Protein AF-A0A0F3M6V3-F1 (afdb_monomer)

Solvent-accessible surface area (backbone atoms only — not comparable to full-atom values): 5380 Å² total; per-residue (Å²): 133,85,84,69,68,46,59,65,43,54,46,47,54,47,52,48,51,50,45,42,72,74,38,79,34,52,74,50,74,46,80,74,46,78,44,83,52,98,79,28,36,38,41,31,27,36,42,36,39,40,40,81,87,76,48,74,50,78,44,82,48,41,35,39,30,23,66,45,79,43,99,82,74,45,74,47,75,40,67,53,32,68,51,54,81,53,96,88,42,89,44,113

Structure (mmCIF, N/CA/C/O backbone):
data_AF-A0A0F3M6V3-F1
#
_entry.id   AF-A0A0F3M6V3-F1
#
loop_
_atom_site.group_PDB
_atom_site.id
_atom_site.type_symbol
_atom_site.label_atom_id
_atom_site.label_alt_id
_atom_site.label_comp_id
_atom_site.label_asym_id
_atom_site.label_entity_id
_atom_site.label_seq_id
_atom_site.pdbx_PDB_ins_code
_atom_site.Cartn_x
_atom_site.Cartn_y
_atom_site.Cartn_z
_atom_site.occupancy
_atom_site.B_iso_or_equiv
_atom_site.auth_seq_id
_atom_site.auth_comp_id
_atom_site.auth_asym_id
_atom_site.auth_atom_id
_atom_site.pdbx_PDB_model_num
ATOM 1 N N . MET A 1 1 ? -22.860 -12.583 6.995 1.00 34.75 1 MET A N 1
ATOM 2 C CA . MET A 1 1 ? -21.495 -13.114 6.801 1.00 34.75 1 MET A CA 1
ATOM 3 C C . MET A 1 1 ? -20.745 -12.100 5.955 1.00 34.75 1 MET A C 1
ATOM 5 O O . MET A 1 1 ? -21.115 -11.911 4.806 1.00 34.75 1 MET A O 1
ATOM 9 N N . ALA A 1 2 ? -19.805 -11.354 6.537 1.00 34.34 2 ALA A N 1
ATOM 10 C CA . ALA A 1 2 ? -19.014 -10.384 5.785 1.00 34.34 2 ALA A CA 1
ATOM 11 C C . ALA A 1 2 ? -17.897 -11.143 5.056 1.00 34.34 2 ALA A C 1
ATOM 13 O O . ALA A 1 2 ? -16.934 -11.576 5.683 1.00 34.34 2 ALA A O 1
ATOM 14 N N . SER A 1 3 ? -18.062 -11.363 3.752 1.00 37.84 3 SER A N 1
ATOM 15 C CA . SER A 1 3 ? -16.962 -11.776 2.878 1.00 37.84 3 SER A CA 1
ATOM 16 C C . SER A 1 3 ? -15.968 -10.616 2.838 1.00 37.84 3 SER A C 1
ATOM 18 O O . SER A 1 3 ? -16.289 -9.518 2.383 1.00 37.84 3 SER A O 1
ATOM 20 N N . SER A 1 4 ? -14.799 -10.813 3.444 1.00 43.16 4 SER A N 1
ATOM 21 C CA . SER A 1 4 ? -13.779 -9.780 3.539 1.00 43.16 4 SER A CA 1
ATOM 22 C C . SER A 1 4 ? -12.909 -9.794 2.286 1.00 43.16 4 SER A C 1
ATOM 24 O O .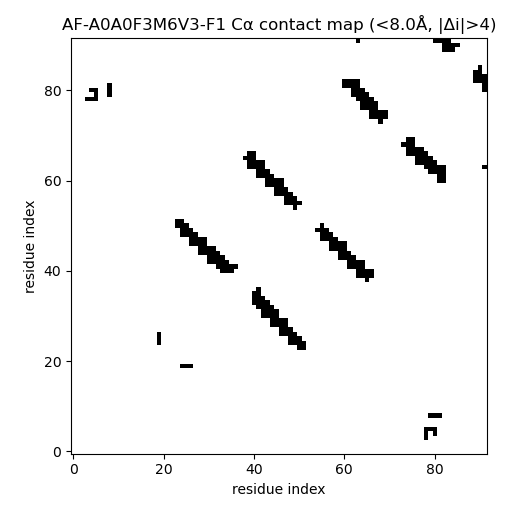 SER A 1 4 ? -12.217 -10.774 2.029 1.00 43.16 4 SER A O 1
ATOM 26 N N . ASN A 1 5 ? -12.841 -8.665 1.581 1.00 55.81 5 ASN A N 1
ATOM 27 C CA . ASN A 1 5 ? -11.881 -8.380 0.500 1.00 55.81 5 ASN A CA 1
ATOM 28 C C . ASN A 1 5 ? -10.397 -8.353 0.963 1.00 55.81 5 ASN A C 1
ATOM 30 O O . ASN A 1 5 ? -9.535 -7.807 0.278 1.00 55.81 5 ASN A O 1
ATOM 34 N N . THR A 1 6 ? -10.074 -8.935 2.125 1.00 58.75 6 THR A N 1
ATOM 35 C CA . THR A 1 6 ? -8.708 -9.095 2.650 1.00 58.75 6 THR A CA 1
ATOM 36 C C . THR A 1 6 ? -7.850 -9.975 1.749 1.00 58.75 6 THR A C 1
ATOM 38 O O . THR A 1 6 ? -6.635 -9.808 1.723 1.00 58.75 6 THR A O 1
ATOM 41 N N . GLU A 1 7 ? -8.463 -10.877 0.984 1.00 61.75 7 GLU A N 1
ATOM 42 C CA . GLU A 1 7 ? -7.765 -11.796 0.090 1.00 61.75 7 GLU A CA 1
ATOM 43 C C . GLU A 1 7 ? -7.057 -11.065 -1.056 1.00 61.75 7 GLU A C 1
ATOM 45 O O . GLU A 1 7 ? -5.868 -11.284 -1.264 1.00 61.75 7 GLU A O 1
ATOM 50 N N . SER A 1 8 ? -7.725 -10.119 -1.726 1.00 56.38 8 SER A N 1
ATOM 51 C CA . SER A 1 8 ? -7.150 -9.369 -2.854 1.00 56.38 8 SER A CA 1
ATOM 52 C C . SER A 1 8 ? -5.942 -8.524 -2.464 1.00 56.38 8 SER A C 1
ATOM 54 O O . SER A 1 8 ? -5.001 -8.414 -3.247 1.00 56.38 8 SER A O 1
ATOM 56 N N . LEU A 1 9 ? -5.926 -7.950 -1.258 1.00 60.28 9 LEU A N 1
ATOM 57 C CA . LEU A 1 9 ? -4.786 -7.147 -0.829 1.00 60.28 9 LEU A CA 1
ATOM 58 C C . LEU A 1 9 ? -3.703 -7.947 -0.106 1.00 60.28 9 LEU A C 1
ATOM 60 O O . LEU A 1 9 ? -2.524 -7.643 -0.263 1.00 60.28 9 LEU A O 1
ATOM 64 N N . ASN A 1 10 ? -4.058 -9.006 0.624 1.00 67.25 10 ASN A N 1
ATOM 65 C CA . ASN A 1 10 ? -3.056 -9.976 1.062 1.00 67.25 10 ASN A CA 1
ATOM 66 C C . ASN A 1 10 ? -2.336 -10.555 -0.153 1.00 67.25 10 ASN A C 1
ATOM 68 O O . ASN A 1 10 ? -1.115 -10.667 -0.140 1.00 67.25 10 ASN A O 1
ATOM 72 N N . LYS A 1 11 ? -3.086 -10.828 -1.224 1.00 73.50 11 LYS A N 1
ATOM 73 C CA . LYS A 1 11 ? -2.543 -11.197 -2.520 1.00 73.50 11 LYS A CA 1
ATOM 74 C C . LYS A 1 11 ? -1.710 -10.069 -3.127 1.00 73.50 11 LYS A C 1
ATOM 76 O O . LYS A 1 11 ? -0.591 -10.342 -3.514 1.00 73.50 11 LYS A O 1
ATOM 81 N N . PHE A 1 12 ? -2.160 -8.811 -3.134 1.00 72.19 12 PHE A N 1
ATOM 82 C CA . PHE A 1 12 ? -1.337 -7.693 -3.622 1.00 72.19 12 PHE A CA 1
ATOM 83 C C . PHE A 1 12 ? -0.014 -7.559 -2.861 1.00 72.19 12 PHE A C 1
ATOM 85 O O . PHE A 1 12 ? 1.030 -7.474 -3.489 1.00 72.19 12 PHE A O 1
ATOM 92 N N . PHE A 1 13 ? -0.019 -7.556 -1.525 1.00 73.12 13 PHE A N 1
ATOM 93 C CA . PHE A 1 13 ? 1.215 -7.463 -0.744 1.00 73.12 13 PHE A CA 1
ATOM 94 C C . PHE A 1 13 ? 2.082 -8.708 -0.896 1.00 73.12 13 PHE A C 1
ATOM 96 O O . PHE A 1 13 ? 3.303 -8.583 -0.919 1.00 73.12 13 PHE A O 1
ATOM 103 N N . HIS A 1 14 ? 1.476 -9.889 -1.026 1.00 77.00 14 HIS A N 1
ATOM 104 C CA . HIS A 1 14 ? 2.190 -11.117 -1.346 1.00 77.00 14 HIS A CA 1
ATOM 105 C C . HIS A 1 14 ? 2.864 -11.007 -2.716 1.00 77.00 14 HIS A C 1
ATOM 107 O O . HIS A 1 14 ? 4.079 -11.135 -2.797 1.00 77.00 14 HIS A O 1
ATOM 113 N N . ASP A 1 15 ? 2.106 -10.695 -3.762 1.00 78.44 15 ASP A N 1
ATOM 114 C CA . ASP A 1 15 ? 2.568 -10.568 -5.142 1.00 78.44 15 ASP A CA 1
ATOM 115 C C . ASP A 1 15 ? 3.595 -9.435 -5.276 1.00 78.44 15 ASP A C 1
ATOM 117 O O . ASP A 1 15 ? 4.618 -9.613 -5.926 1.00 78.44 15 ASP A O 1
ATOM 121 N N . HIS A 1 16 ? 3.391 -8.298 -4.602 1.00 76.12 16 HIS A N 1
ATOM 122 C CA . HIS A 1 16 ? 4.336 -7.176 -4.543 1.00 76.12 16 HIS A CA 1
ATOM 123 C C . HIS A 1 16 ? 5.624 -7.566 -3.823 1.00 76.12 16 HIS A C 1
ATOM 125 O O . HIS A 1 16 ? 6.712 -7.248 -4.294 1.00 76.12 16 HIS A O 1
ATOM 131 N N . LEU A 1 17 ? 5.535 -8.284 -2.700 1.00 75.38 17 LEU A N 1
ATOM 132 C CA . LEU A 1 17 ? 6.709 -8.773 -1.980 1.00 75.38 17 LEU A CA 1
ATOM 133 C C . LEU A 1 17 ? 7.472 -9.818 -2.802 1.00 75.38 17 LEU A C 1
ATOM 135 O O . LEU A 1 17 ? 8.700 -9.789 -2.817 1.00 75.38 17 LEU A O 1
ATOM 139 N N . GLN A 1 18 ? 6.768 -10.721 -3.487 1.00 76.12 18 GLN A N 1
ATOM 140 C CA . GLN A 1 18 ? 7.363 -11.692 -4.408 1.00 76.12 18 GLN A CA 1
ATOM 141 C C . GLN A 1 18 ? 8.018 -10.988 -5.598 1.00 76.12 18 GLN A C 1
ATOM 143 O O . GLN A 1 18 ? 9.153 -11.303 -5.943 1.00 76.12 18 GLN A O 1
ATOM 148 N N . PHE A 1 19 ? 7.352 -9.984 -6.170 1.00 76.25 19 PHE A N 1
ATOM 149 C CA . PHE A 1 19 ? 7.893 -9.141 -7.229 1.00 76.25 19 PHE A CA 1
ATOM 150 C C . PHE A 1 19 ? 9.174 -8.444 -6.767 1.00 76.25 19 PHE A C 1
ATOM 152 O O . PHE A 1 19 ? 10.200 -8.609 -7.410 1.00 76.25 19 PHE A O 1
ATOM 159 N N . VAL A 1 20 ? 9.168 -7.742 -5.632 1.00 70.44 20 VAL A N 1
ATOM 160 C CA . VAL A 1 20 ? 10.349 -7.048 -5.081 1.00 70.44 20 VAL A CA 1
ATOM 161 C C . VAL A 1 20 ? 11.487 -8.014 -4.730 1.00 70.44 20 VAL A C 1
ATOM 163 O O . VAL A 1 20 ? 12.651 -7.668 -4.881 1.00 70.44 20 VAL A O 1
ATOM 166 N N . LYS A 1 21 ? 11.185 -9.229 -4.258 1.00 75.44 21 LYS A N 1
ATOM 167 C CA . LYS A 1 21 ? 12.216 -10.240 -3.969 1.00 75.44 21 LYS A CA 1
ATOM 168 C C . LYS A 1 21 ? 12.798 -10.876 -5.235 1.00 75.44 21 LYS A C 1
ATOM 170 O O . LYS A 1 21 ? 13.969 -11.239 -5.232 1.00 75.44 21 LYS A O 1
ATOM 175 N N . GLY A 1 22 ? 11.980 -11.062 -6.273 1.00 71.50 22 GLY A N 1
ATOM 176 C CA . GLY A 1 22 ? 12.356 -11.750 -7.514 1.00 71.50 22 GLY A CA 1
ATOM 177 C C . GLY A 1 22 ? 12.858 -10.831 -8.630 1.00 71.50 22 GLY A C 1
ATOM 178 O O . GLY A 1 22 ? 13.562 -11.278 -9.530 1.00 71.50 22 GLY A O 1
ATOM 179 N N . SER A 1 23 ? 12.519 -9.547 -8.580 1.00 63.09 23 SER A N 1
ATOM 180 C CA . SER A 1 23 ? 13.037 -8.505 -9.463 1.00 63.09 23 SER A CA 1
ATOM 181 C C . SER A 1 23 ? 14.004 -7.661 -8.642 1.00 63.09 23 SER A C 1
ATOM 183 O O . SER A 1 23 ? 13.656 -7.278 -7.537 1.00 63.09 23 SER A O 1
ATOM 185 N N . ASN A 1 24 ? 15.225 -7.396 -9.125 1.00 74.38 24 ASN A N 1
ATOM 186 C CA . ASN A 1 24 ? 16.206 -6.515 -8.464 1.00 74.38 24 ASN A CA 1
ATOM 187 C C . ASN A 1 24 ? 15.687 -5.059 -8.418 1.00 74.38 24 ASN A C 1
ATOM 189 O O . ASN A 1 24 ? 16.195 -4.175 -9.112 1.00 74.38 24 ASN A O 1
ATOM 193 N N . VAL A 1 25 ? 14.619 -4.841 -7.656 1.00 76.94 25 VAL A N 1
ATOM 194 C CA . VAL A 1 25 ? 13.803 -3.640 -7.590 1.00 76.94 25 VAL A CA 1
ATOM 195 C C . VAL A 1 25 ? 13.628 -3.297 -6.127 1.00 76.94 25 VAL A C 1
ATOM 197 O O . VAL A 1 25 ? 13.087 -4.075 -5.348 1.00 76.94 25 VAL A O 1
ATOM 200 N N . SER A 1 26 ? 14.045 -2.097 -5.756 1.00 81.44 26 SER A N 1
ATOM 201 C CA . SER A 1 26 ? 13.750 -1.549 -4.437 1.00 81.44 26 SER A CA 1
ATOM 202 C C . SER A 1 26 ? 12.423 -0.803 -4.497 1.00 81.44 26 SER A C 1
ATOM 204 O O . SER A 1 26 ? 12.140 -0.114 -5.478 1.00 81.44 26 SER A O 1
ATOM 206 N N . SER A 1 27 ? 11.606 -0.899 -3.447 1.00 83.19 27 SER A N 1
ATOM 207 C CA . SER A 1 27 ? 10.369 -0.119 -3.344 1.00 83.19 27 SER A CA 1
ATOM 208 C C . SER A 1 27 ? 10.241 0.551 -1.981 1.00 83.19 27 SER A C 1
ATOM 210 O O . SER A 1 27 ? 10.613 -0.037 -0.967 1.00 83.19 27 SER A O 1
ATOM 212 N N . VAL A 1 28 ? 9.720 1.778 -1.958 1.00 83.75 28 VAL A N 1
ATOM 213 C CA . VAL A 1 28 ? 9.433 2.532 -0.729 1.00 83.75 28 VAL A CA 1
ATOM 214 C C . VAL A 1 28 ? 8.107 3.259 -0.897 1.00 83.75 28 VAL A C 1
ATOM 216 O O . VAL A 1 28 ? 7.849 3.873 -1.933 1.00 83.75 28 VAL A O 1
ATOM 219 N N . PHE A 1 29 ? 7.271 3.209 0.136 1.00 83.69 29 PHE A N 1
ATOM 220 C CA . PHE A 1 29 ? 6.038 3.980 0.207 1.00 83.69 29 PHE A CA 1
ATOM 221 C C . PHE A 1 29 ? 6.255 5.256 1.028 1.00 83.69 29 PHE A C 1
ATOM 223 O O . PHE A 1 29 ? 6.585 5.189 2.209 1.00 83.69 29 PHE A O 1
ATOM 230 N N . PHE A 1 30 ? 6.055 6.418 0.407 1.00 84.19 30 PHE A N 1
ATOM 231 C CA . PHE A 1 30 ? 6.128 7.723 1.064 1.00 84.19 30 PHE A CA 1
ATOM 232 C C . PHE A 1 30 ? 4.724 8.190 1.425 1.00 84.19 30 PHE A C 1
ATOM 234 O O . PHE A 1 30 ? 3.959 8.592 0.545 1.00 84.19 30 PHE A O 1
ATOM 241 N N . SER A 1 31 ? 4.382 8.152 2.712 1.00 85.38 31 SER A N 1
ATOM 242 C CA . SER A 1 31 ? 3.111 8.687 3.201 1.00 85.38 31 SER A CA 1
ATOM 243 C C . SER A 1 31 ? 3.034 10.195 2.955 1.00 85.38 31 SER A C 1
ATOM 245 O O . SER A 1 31 ? 3.944 10.932 3.332 1.00 85.38 31 SER A O 1
ATOM 247 N N . LYS A 1 32 ? 1.935 10.652 2.356 1.00 89.94 32 LYS A N 1
ATOM 248 C CA . LYS A 1 32 ? 1.620 12.071 2.135 1.00 89.94 32 LYS A CA 1
ATOM 249 C C . LYS A 1 32 ? 0.567 12.571 3.121 1.00 89.94 32 LYS A C 1
ATOM 251 O O . LYS A 1 32 ? 0.707 13.660 3.665 1.00 89.94 32 LYS A O 1
ATOM 256 N N . LYS A 1 33 ? -0.492 11.786 3.333 1.00 88.62 33 LYS A N 1
ATOM 257 C CA . LYS A 1 33 ? -1.634 12.160 4.172 1.00 88.62 33 LYS A CA 1
ATOM 258 C C . LYS A 1 33 ? -2.102 10.959 4.977 1.00 88.62 33 LYS A C 1
ATOM 260 O O . LYS A 1 33 ? -2.217 9.866 4.425 1.00 88.62 33 LYS A O 1
ATOM 265 N N . ILE A 1 34 ? -2.364 11.183 6.259 1.00 85.94 34 ILE A N 1
ATOM 266 C CA . ILE A 1 34 ? -2.929 10.190 7.170 1.00 85.94 34 ILE A CA 1
ATOM 267 C C . ILE A 1 34 ? -4.136 10.831 7.844 1.00 85.94 34 ILE A C 1
ATOM 269 O O . ILE A 1 34 ? -4.005 11.894 8.448 1.00 85.94 34 ILE A O 1
ATOM 273 N N . GLU A 1 35 ? -5.298 10.199 7.737 1.00 87.00 35 GLU A N 1
ATOM 274 C CA . GLU A 1 35 ? -6.538 10.663 8.359 1.00 87.00 35 GLU A CA 1
ATOM 275 C C . GLU A 1 35 ? -7.190 9.525 9.128 1.00 87.00 35 GLU A C 1
ATOM 277 O O . GLU A 1 35 ? -7.412 8.444 8.586 1.00 87.00 35 GLU A O 1
ATOM 282 N N . VAL A 1 36 ? -7.512 9.768 10.396 1.00 81.31 36 VAL A N 1
ATOM 283 C CA . VAL A 1 36 ? -8.328 8.845 11.185 1.00 81.31 36 VAL A CA 1
ATOM 284 C C . VAL A 1 36 ? -9.791 9.161 10.897 1.00 81.31 36 VAL A C 1
ATOM 286 O O . VAL A 1 36 ? -10.225 10.297 11.072 1.00 81.31 36 VAL A O 1
ATOM 289 N N . ILE A 1 37 ? -10.539 8.159 10.451 1.00 82.38 37 ILE A N 1
ATOM 290 C CA . ILE A 1 37 ? -11.978 8.232 10.194 1.00 82.38 37 ILE A CA 1
ATOM 291 C C . ILE A 1 37 ? -12.712 7.216 11.073 1.00 82.38 37 ILE A C 1
ATOM 293 O O . ILE A 1 37 ? -12.087 6.349 11.683 1.00 82.38 37 ILE A O 1
ATOM 297 N N . ASN A 1 38 ? -14.043 7.297 11.128 1.00 76.75 38 ASN A N 1
ATOM 298 C CA . ASN A 1 38 ? -14.854 6.425 11.988 1.00 76.75 38 ASN A CA 1
ATOM 299 C C . ASN A 1 38 ? -14.563 4.926 11.781 1.00 76.75 38 ASN A C 1
ATOM 301 O O . ASN A 1 38 ? -14.493 4.181 12.754 1.00 76.75 38 ASN A O 1
ATOM 305 N N . ASP A 1 39 ? -14.319 4.511 10.535 1.00 74.94 39 ASP A N 1
ATOM 306 C CA . ASP A 1 39 ? -14.131 3.103 10.165 1.00 74.94 39 ASP A CA 1
ATOM 307 C C . ASP A 1 39 ? -12.658 2.686 10.004 1.00 74.94 39 ASP A C 1
ATOM 309 O O . ASP A 1 39 ? -12.375 1.562 9.588 1.00 74.94 39 ASP A O 1
ATOM 313 N N . GLY A 1 40 ? -11.692 3.559 10.317 1.00 81.88 40 GLY A N 1
ATOM 314 C CA . GLY A 1 40 ? -10.277 3.222 10.171 1.00 81.88 40 GLY A CA 1
ATOM 315 C C . GLY A 1 40 ? -9.339 4.407 9.975 1.00 81.88 40 GLY A C 1
ATOM 316 O O . GLY A 1 40 ? -9.552 5.504 10.476 1.00 81.88 40 GLY A O 1
ATOM 317 N N . VAL A 1 41 ? -8.253 4.166 9.251 1.00 83.12 41 VAL A N 1
ATOM 318 C CA . VAL A 1 41 ? -7.197 5.124 8.942 1.00 83.12 41 VAL A CA 1
ATOM 319 C C . VAL A 1 41 ? -7.000 5.155 7.435 1.00 83.12 41 VAL A C 1
ATOM 321 O O . VAL A 1 41 ? -6.613 4.159 6.830 1.00 83.12 41 VAL A O 1
ATOM 324 N N . LEU A 1 42 ? -7.247 6.303 6.822 1.00 84.50 42 LEU A N 1
ATOM 325 C CA . LEU A 1 42 ? -6.889 6.568 5.437 1.00 84.50 42 LEU A CA 1
ATOM 326 C C . LEU A 1 42 ? -5.419 6.955 5.358 1.00 84.50 42 LEU A C 1
ATOM 328 O O . LEU A 1 42 ? -4.983 7.883 6.035 1.00 84.50 42 LEU A O 1
ATOM 332 N N . ILE A 1 43 ? -4.662 6.266 4.511 1.00 86.31 43 ILE A N 1
ATOM 333 C CA . ILE A 1 43 ? -3.271 6.582 4.205 1.00 86.31 43 ILE A CA 1
ATOM 334 C C . ILE A 1 43 ? -3.132 6.778 2.701 1.00 86.31 43 ILE A C 1
ATOM 336 O O . ILE A 1 43 ? -3.233 5.833 1.919 1.00 86.31 43 ILE A O 1
ATOM 340 N N . SER A 1 44 ? -2.842 8.011 2.302 1.00 86.19 44 SER A N 1
ATOM 341 C CA . SER A 1 44 ? -2.462 8.359 0.936 1.00 86.19 44 SER A CA 1
ATOM 342 C C . SER A 1 44 ? -0.960 8.566 0.861 1.00 86.19 44 SER A C 1
ATOM 344 O O . SER A 1 44 ? -0.361 9.202 1.730 1.00 86.19 44 SER A O 1
ATOM 346 N N . GLY A 1 45 ? -0.336 8.073 -0.199 1.00 87.44 45 GLY A N 1
ATOM 347 C CA . GLY A 1 45 ? 1.095 8.217 -0.401 1.00 87.44 45 GLY A CA 1
ATOM 348 C C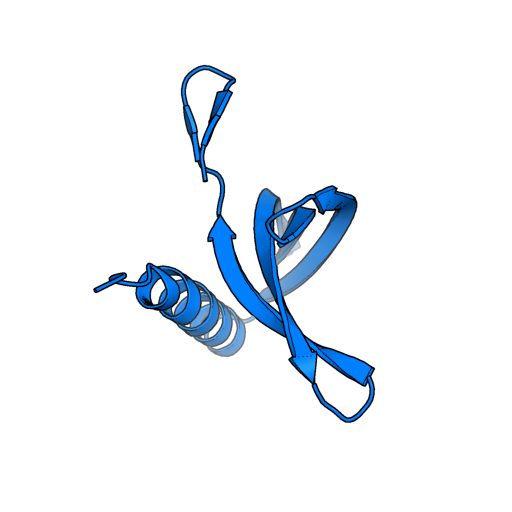 . GLY A 1 45 ? 1.537 7.821 -1.797 1.00 87.44 45 GLY A C 1
ATOM 349 O O . GLY A 1 45 ? 0.730 7.458 -2.647 1.00 87.44 45 GLY A O 1
ATOM 350 N N . THR A 1 46 ? 2.839 7.904 -2.028 1.00 86.75 46 THR A N 1
ATOM 351 C CA . THR A 1 46 ? 3.452 7.524 -3.300 1.00 86.75 46 THR A CA 1
ATOM 352 C C . THR A 1 46 ? 4.288 6.278 -3.102 1.00 86.75 46 THR A C 1
ATOM 354 O O . THR A 1 46 ? 5.230 6.281 -2.310 1.00 86.75 46 THR A O 1
ATOM 357 N N . LEU A 1 47 ? 3.994 5.233 -3.863 1.00 85.88 47 LEU A N 1
ATOM 358 C CA . LEU A 1 47 ? 4.864 4.076 -3.980 1.00 85.88 47 LEU A CA 1
ATOM 359 C C . LEU A 1 47 ? 5.913 4.371 -5.053 1.00 85.88 47 LEU A C 1
ATOM 361 O O . LEU A 1 47 ? 5.569 4.618 -6.210 1.00 85.88 47 LEU A O 1
ATOM 365 N N . ARG A 1 48 ? 7.187 4.395 -4.663 1.00 87.25 48 ARG A N 1
ATOM 366 C CA . ARG A 1 48 ? 8.312 4.561 -5.585 1.00 87.25 48 ARG A CA 1
ATOM 367 C C . ARG A 1 48 ? 9.025 3.239 -5.777 1.00 87.25 48 ARG A C 1
ATOM 369 O O . ARG A 1 48 ? 9.271 2.525 -4.809 1.00 87.25 48 ARG A O 1
ATOM 376 N N . TYR A 1 49 ? 9.379 2.972 -7.022 1.00 86.19 49 TYR A N 1
ATOM 377 C CA . TYR A 1 49 ? 10.139 1.814 -7.455 1.00 86.19 49 TYR A CA 1
ATOM 378 C C . TYR A 1 49 ? 11.457 2.280 -8.063 1.00 86.19 49 TYR A C 1
ATOM 380 O O . TYR A 1 49 ? 11.462 3.183 -8.904 1.00 86.19 49 TYR A O 1
ATOM 388 N N . TRP A 1 50 ? 12.554 1.646 -7.661 1.00 84.94 50 TRP A N 1
ATOM 389 C CA . 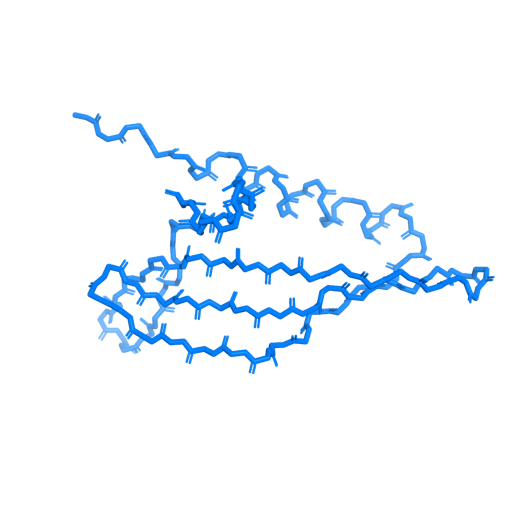TRP A 1 50 ? 13.883 1.826 -8.235 1.00 84.94 50 TRP A CA 1
ATOM 390 C C . TRP A 1 50 ? 14.319 0.520 -8.866 1.00 84.94 50 TRP A C 1
ATOM 392 O O . TRP A 1 50 ? 14.471 -0.482 -8.172 1.00 84.94 50 TRP A O 1
ATOM 402 N N . PHE A 1 51 ? 14.524 0.554 -10.172 1.00 82.00 51 PHE A N 1
ATOM 403 C CA . PHE A 1 51 ? 15.038 -0.568 -10.935 1.00 82.00 51 PHE A CA 1
ATOM 404 C C . PHE A 1 51 ? 16.560 -0.432 -11.068 1.00 82.00 51 PHE A C 1
ATOM 406 O O . PHE A 1 51 ? 17.109 0.673 -11.040 1.00 82.00 51 PHE A O 1
ATOM 413 N N . SER A 1 52 ? 17.249 -1.564 -11.194 1.00 77.75 52 SER A N 1
ATOM 414 C CA . SER A 1 52 ? 18.714 -1.614 -11.337 1.00 77.75 52 SER A CA 1
ATOM 415 C C . SER A 1 52 ? 19.245 -0.892 -12.585 1.00 77.75 52 SER A C 1
ATOM 417 O O . SER A 1 52 ? 20.386 -0.442 -12.591 1.00 77.75 52 SER A O 1
ATOM 419 N N . ASP A 1 53 ? 18.410 -0.700 -13.605 1.00 78.38 53 ASP A N 1
ATOM 420 C CA . ASP A 1 53 ? 18.701 0.041 -14.839 1.00 78.38 53 ASP A CA 1
ATOM 421 C C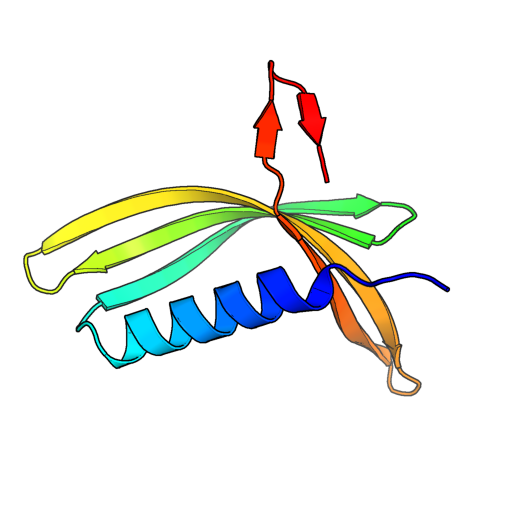 . ASP A 1 53 ? 18.515 1.569 -14.703 1.00 78.38 53 ASP A C 1
ATOM 423 O O . ASP A 1 53 ? 18.401 2.280 -15.698 1.00 78.38 53 ASP A O 1
ATOM 427 N N . SER A 1 54 ? 18.495 2.093 -13.470 1.00 69.75 54 SER A N 1
ATOM 428 C CA . SER A 1 54 ? 18.265 3.514 -13.147 1.00 69.75 54 SER A CA 1
ATOM 429 C C . SER A 1 54 ? 16.884 4.050 -13.544 1.00 69.75 54 SER A C 1
ATOM 431 O O . SER A 1 54 ? 16.650 5.259 -13.507 1.00 69.75 54 SER A O 1
ATOM 433 N N . LYS A 1 55 ? 15.929 3.177 -13.885 1.00 77.06 55 LYS A N 1
ATOM 434 C CA . LYS A 1 55 ? 14.539 3.577 -14.093 1.00 77.06 55 LYS A CA 1
ATOM 435 C C . LYS A 1 55 ? 13.845 3.797 -12.750 1.00 77.06 55 LYS A C 1
ATOM 437 O O . LYS A 1 55 ? 14.022 3.036 -11.793 1.00 77.06 55 LYS A O 1
ATOM 442 N N . HIS A 1 56 ? 12.999 4.823 -12.692 1.00 78.88 56 HIS A N 1
ATOM 443 C CA . HIS A 1 56 ? 12.163 5.114 -11.530 1.00 78.88 56 HIS A CA 1
ATOM 444 C C . HIS A 1 56 ? 10.701 5.226 -11.939 1.00 78.88 56 HIS A C 1
ATOM 446 O O . HIS A 1 56 ? 10.371 5.884 -12.925 1.00 78.88 56 HIS A O 1
ATOM 452 N N . ILE A 1 57 ? 9.821 4.591 -11.169 1.00 83.19 57 ILE A N 1
ATOM 453 C CA . ILE A 1 57 ? 8.369 4.711 -11.333 1.00 83.19 57 ILE A CA 1
ATOM 454 C C . ILE A 1 57 ? 7.793 5.178 -10.003 1.00 83.19 57 ILE A C 1
ATOM 456 O O . ILE A 1 57 ? 8.157 4.660 -8.949 1.00 83.19 57 ILE A O 1
ATOM 460 N N . ALA A 1 58 ? 6.895 6.157 -10.051 1.00 83.88 58 ALA A N 1
ATOM 461 C CA . ALA A 1 58 ? 6.165 6.650 -8.895 1.00 83.88 58 ALA A CA 1
ATOM 462 C C . ALA A 1 58 ? 4.666 6.513 -9.162 1.00 83.88 58 ALA A C 1
ATOM 464 O O . ALA A 1 58 ? 4.182 6.961 -10.199 1.00 83.88 58 ALA A O 1
ATOM 465 N N . VAL A 1 59 ? 3.942 5.891 -8.234 1.00 82.62 59 VAL A N 1
ATOM 466 C CA . VAL A 1 59 ? 2.493 5.701 -8.335 1.00 82.62 59 VAL A CA 1
ATOM 467 C C . VAL A 1 59 ? 1.840 6.198 -7.059 1.00 82.62 59 VAL A C 1
ATOM 469 O O . VAL A 1 59 ? 2.175 5.739 -5.966 1.00 82.62 59 VAL A O 1
ATOM 472 N N . ASP A 1 60 ? 0.904 7.131 -7.195 1.00 82.94 60 ASP A N 1
ATOM 473 C CA . ASP A 1 60 ? 0.094 7.583 -6.072 1.00 82.94 60 ASP A CA 1
ATOM 474 C C . ASP A 1 60 ? -0.971 6.536 -5.737 1.00 82.94 60 ASP A C 1
ATOM 476 O O . ASP A 1 60 ? -1.659 6.010 -6.612 1.00 82.94 60 ASP A O 1
ATOM 480 N N . LYS A 1 61 ? -1.070 6.212 -4.450 1.00 81.94 61 LYS A N 1
ATOM 481 C CA . LYS A 1 61 ? -1.961 5.192 -3.903 1.00 81.94 61 LYS A CA 1
ATOM 482 C C . LYS A 1 61 ? -2.626 5.719 -2.642 1.00 81.94 61 LYS A C 1
ATOM 484 O O . LYS A 1 61 ? -2.007 6.431 -1.852 1.00 81.94 61 LYS A O 1
ATOM 489 N N . THR A 1 62 ? -3.886 5.353 -2.449 1.00 81.44 62 THR A N 1
ATOM 490 C CA . THR A 1 62 ? -4.619 5.625 -1.212 1.00 81.44 62 THR A CA 1
ATOM 491 C C . THR A 1 62 ? -5.214 4.330 -0.699 1.00 81.44 62 THR A C 1
ATOM 493 O O . THR A 1 62 ? -5.861 3.608 -1.455 1.00 81.44 62 THR A O 1
ATOM 496 N N . TYR A 1 63 ? -5.000 4.063 0.582 1.00 81.25 63 TYR A N 1
ATOM 497 C CA . TYR A 1 63 ? -5.480 2.877 1.269 1.00 81.25 63 TYR A CA 1
ATOM 498 C C . TYR A 1 63 ? -6.334 3.282 2.467 1.00 81.25 63 TYR A C 1
ATOM 500 O O . TYR A 1 63 ? -5.942 4.161 3.228 1.00 81.25 63 TYR A O 1
ATOM 508 N N . LEU A 1 64 ? -7.470 2.626 2.667 1.00 80.00 64 LE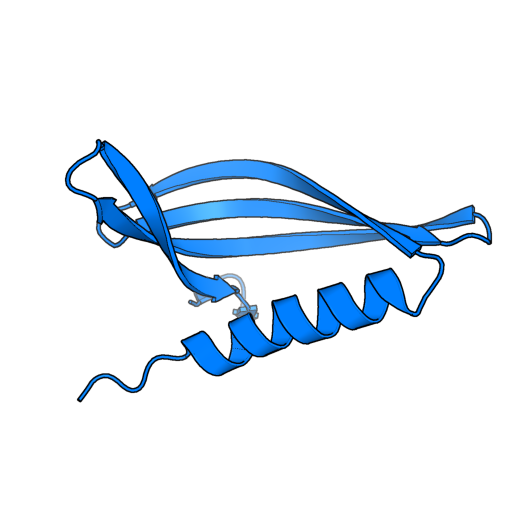U A N 1
ATOM 509 C CA . LEU A 1 64 ? -8.212 2.649 3.923 1.00 80.00 64 LEU A CA 1
ATOM 510 C C . LEU A 1 64 ? -7.817 1.420 4.740 1.00 80.00 64 LEU A C 1
ATOM 512 O O . LEU A 1 64 ? -7.991 0.300 4.277 1.00 80.00 64 LEU A O 1
ATOM 516 N N . LEU A 1 65 ? -7.293 1.624 5.942 1.00 80.25 65 LEU A N 1
ATOM 517 C CA . LEU A 1 65 ? -6.888 0.586 6.883 1.00 80.25 65 LEU A CA 1
ATOM 518 C C . LEU A 1 65 ? -7.875 0.543 8.043 1.00 80.25 65 LEU A C 1
ATOM 520 O O . LEU A 1 65 ? -7.967 1.501 8.802 1.00 80.25 65 LEU A O 1
ATOM 524 N N . THR A 1 66 ? -8.568 -0.567 8.258 1.00 77.56 66 THR A N 1
ATOM 525 C CA . THR A 1 66 ? -9.215 -0.778 9.564 1.00 77.56 66 THR A CA 1
ATOM 526 C C . THR A 1 66 ? -8.151 -1.084 10.624 1.00 77.56 66 THR A C 1
ATOM 528 O O . THR A 1 66 ? -7.022 -1.465 10.308 1.00 77.56 66 THR A O 1
ATOM 531 N N . TYR A 1 67 ? -8.474 -0.932 11.903 1.00 70.69 67 TYR A N 1
ATOM 532 C CA . TYR A 1 67 ? -7.562 -1.346 12.966 1.00 70.69 67 TYR A CA 1
ATOM 533 C C . TYR A 1 67 ? -8.314 -2.024 14.099 1.00 70.69 67 TYR A C 1
ATOM 535 O O . TYR A 1 67 ? -9.458 -1.693 14.407 1.00 70.69 67 TYR A O 1
ATOM 543 N N . LYS A 1 68 ? -7.633 -2.953 14.767 1.00 72.38 68 LYS A N 1
ATOM 544 C CA . LYS A 1 68 ? -8.068 -3.516 16.040 1.00 72.38 68 LYS A CA 1
ATOM 545 C C . LYS A 1 68 ? -7.073 -3.120 17.116 1.00 72.38 68 LYS A C 1
ATOM 547 O O . LYS A 1 68 ? -5.876 -3.387 17.006 1.00 72.38 68 LYS A O 1
ATOM 552 N N . ARG A 1 69 ? -7.571 -2.502 18.186 1.00 71.38 69 ARG A N 1
ATOM 553 C CA . ARG A 1 69 ? -6.756 -2.246 19.374 1.00 71.38 69 ARG A CA 1
ATOM 554 C C . ARG A 1 69 ? -6.555 -3.561 20.119 1.00 71.38 69 ARG A C 1
ATOM 556 O O . ARG A 1 69 ? -7.520 -4.230 20.485 1.00 71.38 69 ARG A O 1
ATOM 563 N N . THR A 1 70 ? -5.303 -3.945 20.306 1.00 76.50 70 THR A N 1
ATOM 564 C CA . THR A 1 70 ? -4.952 -5.108 21.124 1.00 76.50 70 THR A CA 1
ATOM 565 C C . THR A 1 70 ? -4.909 -4.719 22.608 1.00 76.50 70 THR A C 1
ATOM 567 O O . THR A 1 70 ? -4.761 -3.532 22.919 1.00 76.50 70 THR A O 1
ATOM 570 N N . PRO A 1 71 ? -4.997 -5.691 23.537 1.00 75.69 71 PRO A N 1
ATOM 571 C CA . PRO A 1 71 ? -4.897 -5.430 24.978 1.00 75.69 71 PRO A CA 1
ATOM 572 C C . PRO A 1 71 ? -3.609 -4.701 25.391 1.00 75.69 71 PRO A C 1
ATOM 574 O O . PRO A 1 71 ? -3.608 -3.964 26.369 1.00 75.69 71 PRO A O 1
ATOM 577 N N . ASN A 1 72 ? -2.537 -4.836 24.604 1.00 78.44 72 ASN A N 1
ATOM 578 C CA . ASN A 1 72 ? -1.233 -4.224 24.864 1.00 78.44 72 ASN A CA 1
ATOM 579 C C . ASN A 1 72 ? -1.088 -2.829 24.239 1.00 78.44 72 ASN A C 1
ATOM 581 O O . ASN A 1 72 ? 0.027 -2.380 23.994 1.00 78.44 72 ASN A O 1
ATOM 585 N N . TYR A 1 73 ? -2.197 -2.164 23.904 1.00 69.62 73 TYR A N 1
ATOM 586 C CA . TYR A 1 73 ? -2.218 -0.861 23.228 1.00 69.62 73 TYR A CA 1
ATOM 587 C C . TYR A 1 73 ? -1.580 -0.835 21.829 1.00 69.62 73 TYR A C 1
ATOM 589 O O . TYR A 1 73 ? -1.527 0.226 21.210 1.00 69.62 73 TYR A O 1
ATOM 597 N N . LEU A 1 74 ? -1.173 -1.986 21.284 1.00 66.50 74 LEU A N 1
ATOM 598 C CA . LEU A 1 74 ? -0.728 -2.088 19.897 1.00 66.50 74 LEU A CA 1
ATOM 599 C C . LEU A 1 74 ? -1.939 -1.997 18.967 1.00 66.50 74 LEU A C 1
ATOM 601 O O . LEU A 1 74 ? -2.975 -2.626 19.219 1.00 66.50 74 LEU A O 1
ATOM 605 N N . LEU A 1 75 ? -1.793 -1.237 17.886 1.00 66.94 75 LEU A N 1
ATOM 606 C CA . LEU A 1 75 ? -2.762 -1.174 16.799 1.00 66.94 75 LEU A CA 1
ATOM 607 C C . LEU A 1 75 ? -2.413 -2.256 15.781 1.00 66.94 75 LEU A C 1
ATOM 609 O O . LEU A 1 75 ? -1.402 -2.162 15.088 1.00 66.94 75 LEU A O 1
ATOM 613 N N . LEU A 1 76 ? -3.250 -3.287 15.695 1.00 67.94 76 LEU A N 1
ATOM 614 C CA . LEU A 1 76 ? -3.173 -4.243 14.601 1.00 67.94 76 LEU A CA 1
ATOM 615 C C . LEU A 1 76 ? -3.948 -3.660 13.423 1.00 67.94 76 LEU A C 1
ATOM 617 O O . LEU A 1 76 ? -5.173 -3.566 13.477 1.00 67.94 76 LEU A O 1
ATOM 621 N N . LEU A 1 77 ? -3.233 -3.252 12.380 1.00 70.06 77 LEU A N 1
ATOM 622 C CA . LEU A 1 77 ? -3.840 -2.808 11.130 1.00 70.06 77 LEU A CA 1
ATOM 623 C C . LEU A 1 77 ? -4.429 -4.026 10.408 1.00 70.06 77 LEU A C 1
ATOM 625 O O . LEU A 1 77 ? -3.751 -5.033 10.210 1.00 70.06 77 LEU A O 1
ATOM 629 N N . THR A 1 78 ? -5.700 -3.944 10.040 1.00 67.12 78 THR A N 1
ATOM 630 C CA . THR A 1 78 ? -6.453 -5.003 9.358 1.00 67.12 78 THR A CA 1
ATOM 631 C C . THR A 1 78 ? -7.273 -4.408 8.220 1.00 67.12 78 THR A C 1
ATOM 633 O O . THR A 1 78 ? -7.367 -3.192 8.098 1.00 67.12 78 THR A O 1
ATOM 636 N N . GLY A 1 79 ? -7.927 -5.240 7.403 1.00 63.34 79 GLY A N 1
ATOM 637 C CA . GLY A 1 79 ? -8.978 -4.778 6.481 1.00 63.34 79 GLY A CA 1
ATOM 638 C C . GLY A 1 79 ? -8.547 -3.587 5.628 1.00 63.34 79 GLY A C 1
ATOM 639 O O . GLY A 1 79 ? -9.068 -2.487 5.785 1.00 63.34 79 GLY A O 1
ATOM 640 N N . VAL A 1 80 ? -7.540 -3.802 4.789 1.00 67.69 80 VAL A N 1
ATOM 641 C CA . VAL A 1 80 ? -6.992 -2.754 3.940 1.00 67.69 80 VAL A CA 1
ATOM 642 C C . VAL A 1 80 ? -7.745 -2.725 2.607 1.00 67.69 80 VAL A C 1
ATOM 644 O O . VAL A 1 80 ? -7.890 -3.761 1.959 1.00 67.69 80 VAL A O 1
ATOM 647 N N . LYS A 1 81 ? -8.202 -1.547 2.190 1.00 71.62 81 LYS A N 1
ATOM 648 C CA . LYS A 1 81 ? -8.903 -1.310 0.924 1.00 71.62 81 LYS A CA 1
ATOM 649 C C . LYS A 1 81 ? -8.135 -0.293 0.096 1.00 71.62 81 LYS A C 1
ATOM 651 O O . LYS A 1 81 ? -7.926 0.830 0.550 1.00 71.62 81 LYS A O 1
ATOM 656 N N . GLU A 1 82 ? -7.691 -0.684 -1.092 1.00 72.75 82 GLU A N 1
ATOM 657 C CA . GLU A 1 82 ? -7.107 0.249 -2.054 1.00 72.75 82 GLU A CA 1
ATOM 658 C C . GLU A 1 82 ? -8.219 1.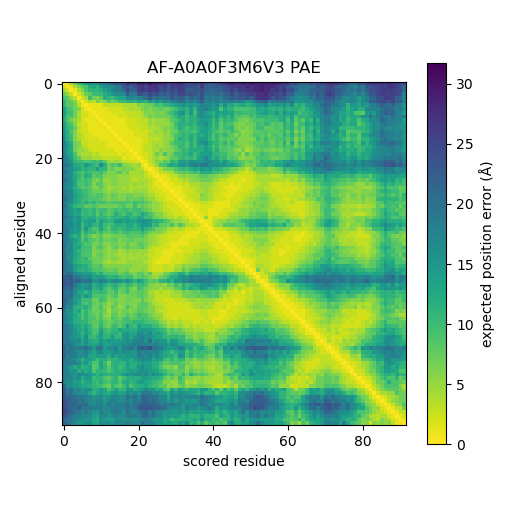008 -2.771 1.00 72.75 82 GLU A C 1
ATOM 660 O O . GLU A 1 82 ? -9.203 0.417 -3.207 1.00 72.75 82 GLU A O 1
ATOM 665 N N . ASN A 1 83 ? -8.042 2.314 -2.911 1.00 71.06 83 ASN A N 1
ATOM 666 C CA . ASN A 1 83 ? -8.964 3.141 -3.664 1.00 71.06 83 ASN A CA 1
ATOM 667 C C . ASN A 1 83 ? -8.714 3.041 -5.173 1.00 71.06 83 ASN A C 1
ATOM 669 O O . ASN A 1 83 ? -7.586 3.238 -5.634 1.00 71.06 83 ASN A O 1
ATOM 673 N N . GLY A 1 84 ? -9.783 2.836 -5.940 1.00 60.06 84 GLY A N 1
ATOM 674 C CA . GLY A 1 84 ? -9.802 3.103 -7.374 1.00 60.06 84 GLY A CA 1
ATOM 675 C C . GLY A 1 84 ? -10.479 4.444 -7.652 1.00 60.06 84 GLY A C 1
ATOM 676 O O . GLY A 1 84 ? -11.643 4.624 -7.315 1.00 60.06 84 GLY A O 1
ATOM 677 N N . ILE A 1 85 ? -9.794 5.381 -8.314 1.00 51.97 85 ILE A N 1
ATOM 678 C CA . ILE A 1 85 ? -10.446 6.622 -8.758 1.00 51.97 85 ILE A CA 1
ATOM 679 C C . ILE A 1 85 ? -11.383 6.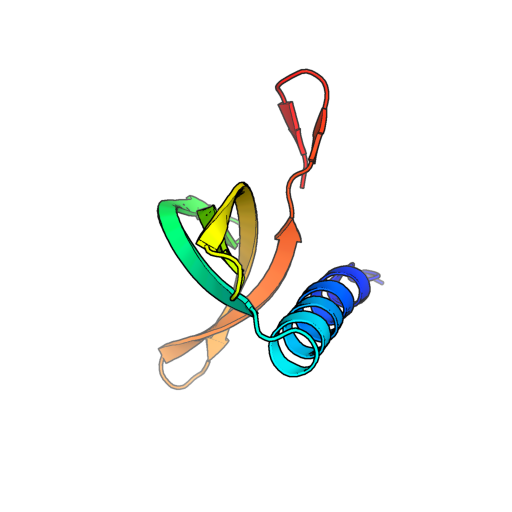277 -9.921 1.00 51.97 85 ILE A C 1
ATOM 681 O O . ILE A 1 85 ? -10.922 5.990 -11.027 1.00 51.97 85 ILE A O 1
ATOM 685 N N . LYS A 1 86 ? -12.696 6.344 -9.689 1.00 48.47 86 LYS A N 1
ATOM 686 C CA . LYS A 1 86 ? -13.712 6.339 -10.748 1.00 48.47 86 LYS A CA 1
ATOM 687 C C . LYS A 1 86 ? -14.400 7.696 -10.775 1.00 48.47 86 LYS A C 1
ATOM 689 O O . LYS A 1 86 ? -14.943 8.148 -9.775 1.00 48.47 86 LYS A O 1
ATOM 694 N N . ASN A 1 87 ? -14.344 8.369 -11.925 1.00 47.97 87 ASN A N 1
ATOM 695 C CA . ASN A 1 87 ? -15.006 9.658 -12.165 1.00 47.97 87 ASN A CA 1
ATOM 696 C C . ASN A 1 87 ? -14.734 10.737 -11.089 1.00 47.97 87 ASN A C 1
ATOM 698 O O . ASN A 1 87 ? -15.612 11.531 -10.770 1.00 47.97 87 ASN A O 1
ATOM 702 N N . GLY A 1 88 ? -13.525 10.766 -10.517 1.00 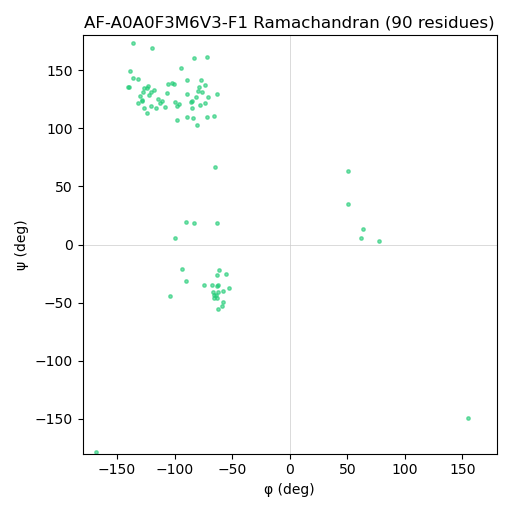52.53 88 GLY A N 1
ATOM 703 C CA . GLY A 1 88 ? -13.125 11.770 -9.521 1.00 52.53 88 GLY A CA 1
ATOM 704 C C . GLY A 1 88 ? -13.669 11.549 -8.104 1.00 52.53 88 GLY A C 1
ATOM 705 O O . GLY A 1 88 ? -13.387 12.360 -7.225 1.00 52.53 88 GLY A O 1
ATOM 706 N N . VAL A 1 89 ? -14.399 10.457 -7.859 1.00 51.62 89 VAL A N 1
ATOM 707 C CA . VAL A 1 89 ? -14.880 10.063 -6.529 1.00 51.62 89 VAL A CA 1
ATOM 708 C C . VAL A 1 89 ? -13.968 8.971 -5.966 1.00 51.62 89 VAL A C 1
ATOM 710 O O . VAL A 1 89 ? -13.528 8.078 -6.691 1.00 51.62 89 VAL A O 1
ATOM 713 N N . LEU A 1 90 ? -13.642 9.074 -4.674 1.00 58.62 90 LEU A N 1
ATOM 714 C CA . LEU A 1 90 ? -12.881 8.054 -3.951 1.00 58.62 90 LEU A CA 1
ATOM 715 C C . LEU A 1 90 ? -13.827 6.892 -3.600 1.00 58.62 90 LEU A C 1
ATOM 717 O O . LEU A 1 90 ? -14.796 7.105 -2.873 1.00 58.62 90 LEU A O 1
ATOM 721 N N . GLU A 1 91 ? -13.541 5.681 -4.081 1.00 62.97 91 GLU A N 1
ATOM 722 C CA . GLU A 1 91 ? -14.326 4.469 -3.802 1.00 62.97 91 GLU A CA 1
ATOM 723 C C . GLU A 1 91 ? -13.442 3.404 -3.127 1.00 62.97 91 GLU A C 1
ATOM 725 O O . GLU A 1 91 ? -12.344 3.115 -3.604 1.00 62.97 91 GLU A O 1
ATOM 730 N N . PHE A 1 92 ? -13.915 2.818 -2.017 1.00 58.94 92 PHE A N 1
ATOM 731 C CA . PHE A 1 92 ? -13.155 1.894 -1.153 1.00 58.94 92 PHE A CA 1
ATOM 732 C C . PHE A 1 92 ? -13.853 0.549 -0.901 1.00 58.94 92 PHE A C 1
ATOM 734 O O . PHE A 1 92 ? -15.017 0.521 -0.437 1.00 58.94 92 PHE A O 1
#

Organism: NCBI:txid1359184

Foldseek 3Di:
DDPAPQVVVVVVVVVVVVCVVVAVKDKDWAWDDWDQDPQAIKTWTWIWIQHPVRDIDIDIWIKGWGWDQDPVRDTDTGRIDIWDDDPNDTDD

Radius of gyration: 15.1 Å; Cα contacts (8 Å, |Δi|>4): 149; chains: 1; bounding box: 40×25×40 Å

InterPro domains:
  IPR007973 Pilus assembly TraE [PF05309] (7-79)

Sequence (92 aa):
MASSNTESLNKFFHDHLQFVKGSNVSSVFFSKKIEVINDGVLISGTLRYWFSDSKHIAVDKTYLLTYKRTP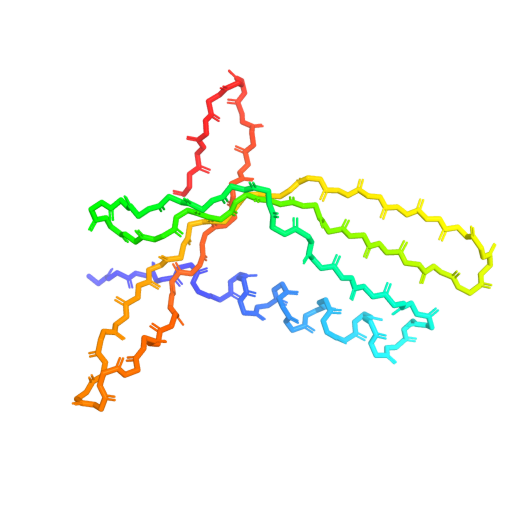NYLLLLTGVKENGIKNGVLEF

Secondary structure (DSSP, 8-state):
----THHHHHHHHHHHHHHHHHTTEEEEEEEEEEEEETTEEEEEEEEEEEETTS-EEEEEEEEEEEEEE-TTS-EEEEEEEEPEEETTEEE-

pLDDT: mean 72.84, std 12.51, range [34.34, 89.94]

Nearest PDB structures (foldseek):
  5ien-assembly1_A  TM=5.518E-01  e=2.049E-02  synthetic construct
  3hx8-assembly2_C  TM=5.802E-01  e=5.324E-02  Mesorhizobium loti
  5aig-assembly2_B  TM=6.333E-01  e=2.005E-01  unidentified
  6wf4-assembly1_A  TM=6.819E-01  e=3.409E-01  Streptomyces sp. RM-5-8
  3ebt-assembly1_A-2  TM=6.148E-01  e=4.444E-01  Burkholderia pseudomallei K96243

Mean predicted aligned error: 9.84 Å